Protein AF-A0A6B3HEZ2-F1 (afdb_monomer)

Secondary structure (DSSP, 8-state):
---TTTSSTTHHHHHHHHHHHHHHTT-TTSTT-S------STTHHHHHHTT-STTEETTTEETT-HHHHHHHHHHHTS-GGGS------HHHHHHTBTTTB--------

Sequence (109 aa):
TARGPEQQAKGTDTVGAWINFCLATGRAGRPFSGYGCLTGQGNGQGGREHGQKADQLPGYRKLTDPAARRHVAGVWGVDPDSLPGPGRSAYELLDALGQDVRALLVMGS

Nearest PDB structures (foldseek):
  1fdi-assembly1_A  TM=9.236E-01  e=1.435E-03  Escherichia coli
  2iv2-assembly1_X  TM=9.078E-01  e=2.002E-03  Escherichia coli
  2jiq-assembly1_A  TM=9.311E-01  e=5.089E-03  Desulfovibrio desulfuricans
  3ml1-assembly1_A  TM=9.146E-01  e=9.907E-03  Cupriavidus necator H16
  1ogy-assembly4_G  TM=8.617E-01  e=1.929E-02  Cereibacter sphaeroides

Mean predicted aligned error: 4.28 Å

Solvent-accessible surface area (backbone atoms only — not comparable to full-atom values): 6717 Å² total; per-residue (Å²): 128,81,44,65,60,60,70,49,101,56,13,69,61,48,46,48,51,51,49,49,50,24,54,78,67,69,27,58,97,43,89,101,52,50,78,79,86,64,73,85,55,98,53,54,65,58,41,45,43,62,20,72,46,50,49,34,37,57,70,74,28,47,46,84,38,68,69,50,33,44,53,54,20,61,76,70,76,49,64,46,83,74,55,70,70,63,55,64,51,75,66,59,46,59,74,31,52,82,68,87,40,86,78,82,89,84,73,94,127

Structure (mmCIF, N/CA/C/O backbone):
data_AF-A0A6B3HEZ2-F1
#
_entry.id   AF-A0A6B3HEZ2-F1
#
loop_
_atom_site.group_PDB
_atom_site.id
_atom_site.type_symbol
_atom_site.label_atom_id
_atom_site.label_alt_id
_atom_site.label_comp_id
_atom_site.label_asym_id
_atom_site.label_entity_id
_atom_site.label_seq_id
_atom_site.pdbx_PDB_ins_code
_atom_site.Cartn_x
_atom_site.Cartn_y
_atom_site.Cartn_z
_atom_site.occupancy
_atom_site.B_iso_or_equiv
_atom_site.auth_seq_id
_atom_site.auth_comp_id
_atom_site.auth_asym_id
_atom_site.auth_atom_id
_atom_site.pdbx_PDB_model_num
ATOM 1 N N . THR A 1 1 ? 19.036 10.484 -3.197 1.00 56.88 1 THR A N 1
ATOM 2 C CA . THR A 1 1 ? 18.195 9.294 -2.940 1.00 56.88 1 THR A CA 1
ATOM 3 C C . THR A 1 1 ? 17.882 8.637 -4.277 1.00 56.88 1 THR A C 1
ATOM 5 O O . THR A 1 1 ? 17.811 9.349 -5.270 1.00 56.88 1 THR A O 1
ATOM 8 N N . ALA A 1 2 ? 17.715 7.313 -4.358 1.00 67.62 2 ALA A N 1
ATOM 9 C CA . ALA A 1 2 ? 17.402 6.621 -5.622 1.00 67.62 2 ALA A CA 1
ATOM 10 C C . ALA A 1 2 ? 15.887 6.558 -5.929 1.00 67.62 2 ALA A C 1
ATOM 12 O O . ALA A 1 2 ? 15.412 5.622 -6.560 1.00 67.62 2 ALA A O 1
ATOM 13 N N . ARG A 1 3 ? 15.135 7.556 -5.446 1.00 79.69 3 ARG A N 1
ATOM 14 C CA . ARG A 1 3 ? 13.663 7.590 -5.414 1.00 79.69 3 ARG A CA 1
ATOM 15 C C . ARG A 1 3 ? 13.054 8.528 -6.471 1.00 79.69 3 ARG A C 1
ATOM 17 O O . ARG A 1 3 ? 11.906 8.947 -6.353 1.00 79.69 3 ARG A O 1
ATOM 24 N N . GLY A 1 4 ? 13.858 8.948 -7.450 1.00 84.38 4 GLY A N 1
ATOM 25 C CA . GLY A 1 4 ? 13.468 9.939 -8.459 1.00 84.38 4 GLY A CA 1
ATOM 26 C C . GLY A 1 4 ? 12.197 9.569 -9.239 1.00 84.38 4 GLY A C 1
ATOM 27 O O . GLY A 1 4 ? 11.321 10.421 -9.369 1.00 84.38 4 GLY A O 1
ATOM 28 N N . PRO A 1 5 ? 12.044 8.317 -9.718 1.00 87.50 5 PRO A N 1
ATOM 29 C CA . PRO A 1 5 ? 10.847 7.898 -10.445 1.00 87.50 5 PRO A CA 1
ATOM 30 C C . PRO A 1 5 ? 9.541 8.035 -9.654 1.00 87.50 5 PRO A C 1
ATOM 32 O O . PRO A 1 5 ? 8.519 8.363 -10.247 1.00 87.50 5 PRO A O 1
ATOM 35 N N . GLU A 1 6 ? 9.556 7.822 -8.341 1.00 88.38 6 GLU A N 1
ATOM 36 C CA . GLU A 1 6 ? 8.364 7.849 -7.490 1.00 88.38 6 GLU A CA 1
ATOM 37 C C . GLU A 1 6 ? 8.143 9.178 -6.747 1.00 88.38 6 GLU A C 1
ATOM 39 O O . GLU A 1 6 ? 7.007 9.484 -6.394 1.00 88.38 6 GLU A O 1
ATOM 44 N N . GLN A 1 7 ? 9.184 9.987 -6.515 1.00 90.06 7 GLN A N 1
ATOM 45 C CA . GLN A 1 7 ? 9.088 11.283 -5.821 1.00 90.06 7 GLN A CA 1
ATOM 46 C C . GLN A 1 7 ? 8.896 12.446 -6.801 1.00 90.06 7 GLN A C 1
ATOM 48 O O . GLN A 1 7 ? 9.704 13.368 -6.876 1.00 90.06 7 GLN A O 1
ATOM 53 N N . GLN A 1 8 ? 7.805 12.400 -7.559 1.00 90.88 8 GLN A N 1
ATOM 54 C CA . GLN A 1 8 ? 7.429 13.443 -8.512 1.00 90.88 8 GLN A CA 1
ATOM 55 C C . GLN A 1 8 ? 5.911 13.494 -8.692 1.00 90.88 8 GLN A C 1
ATOM 57 O O . GLN A 1 8 ? 5.208 12.539 -8.366 1.00 90.88 8 GLN A O 1
ATOM 62 N N . ALA A 1 9 ? 5.404 14.586 -9.271 1.00 93.81 9 ALA A N 1
ATOM 63 C CA . ALA A 1 9 ? 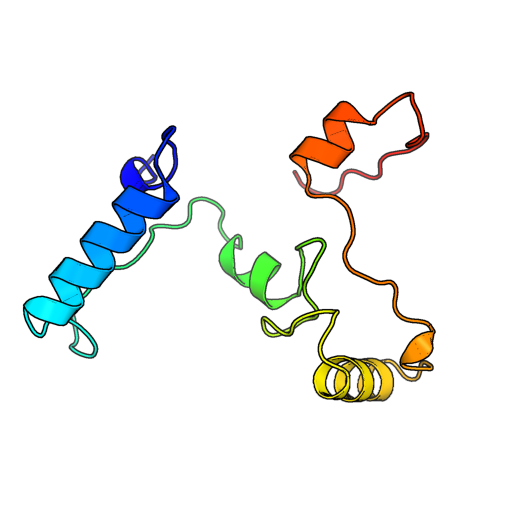3.966 14.816 -9.444 1.00 93.81 9 ALA A CA 1
ATOM 64 C C . ALA A 1 9 ? 3.240 13.711 -10.239 1.00 93.81 9 ALA A C 1
ATOM 66 O O . ALA A 1 9 ? 2.045 13.510 -10.058 1.00 93.81 9 ALA A O 1
ATOM 67 N N . LYS A 1 10 ? 3.963 12.981 -11.100 1.00 95.06 10 LYS A N 1
ATOM 68 C CA . LYS A 1 10 ? 3.449 11.851 -11.895 1.00 95.06 10 LYS A CA 1
ATOM 69 C C . LYS A 1 10 ? 4.107 10.522 -11.516 1.00 95.06 10 LYS A C 1
ATOM 71 O O . LYS A 1 10 ? 4.334 9.674 -12.372 1.00 95.06 10 LYS A O 1
ATOM 76 N N . GLY A 1 11 ? 4.480 10.354 -10.246 1.00 94.12 11 GLY A N 1
ATOM 77 C CA . GLY A 1 11 ? 5.292 9.218 -9.798 1.00 94.12 11 GLY A CA 1
ATOM 78 C C . GLY A 1 11 ? 4.690 7.858 -10.159 1.00 94.12 11 GLY A C 1
ATOM 79 O O . GLY A 1 11 ? 5.390 6.998 -10.688 1.00 94.12 11 GLY A O 1
ATOM 80 N N . THR A 1 12 ? 3.381 7.687 -9.955 1.00 94.69 12 THR A N 1
ATOM 81 C CA . THR A 1 12 ? 2.670 6.447 -10.305 1.00 94.69 12 THR A CA 1
ATOM 82 C C . THR A 1 12 ? 2.755 6.136 -11.799 1.00 94.69 12 THR A C 1
ATOM 84 O O . THR A 1 12 ? 3.100 5.011 -12.161 1.00 94.69 12 THR A O 1
ATOM 87 N N . ASP A 1 13 ? 2.517 7.125 -12.662 1.00 96.62 13 ASP A N 1
ATOM 88 C CA . ASP A 1 13 ? 2.577 6.945 -14.117 1.00 96.62 13 ASP A CA 1
ATOM 89 C C . ASP A 1 13 ? 3.999 6.620 -14.577 1.00 96.62 13 ASP A C 1
ATOM 91 O O . ASP A 1 13 ? 4.201 5.716 -15.387 1.00 96.62 13 ASP A O 1
ATOM 95 N N . THR A 1 14 ? 5.003 7.310 -14.027 1.00 95.62 14 THR A N 1
ATOM 96 C CA . THR A 1 14 ? 6.407 7.063 -14.372 1.00 95.62 14 THR A CA 1
ATOM 97 C C . THR A 1 14 ? 6.842 5.655 -13.978 1.00 95.62 14 THR A C 1
ATOM 99 O O . THR A 1 14 ? 7.471 4.959 -14.777 1.00 95.62 14 THR A O 1
ATOM 102 N N . VAL A 1 15 ? 6.509 5.204 -12.765 1.00 95.69 15 VAL A N 1
ATOM 103 C CA . VAL A 1 15 ? 6.810 3.834 -12.319 1.00 95.69 15 VAL A CA 1
ATOM 104 C C . VAL A 1 15 ? 6.071 2.813 -13.189 1.00 95.69 15 VAL A C 1
ATOM 106 O O . VAL A 1 15 ? 6.674 1.832 -13.627 1.00 95.69 15 VAL A O 1
ATOM 109 N N . GLY A 1 16 ? 4.800 3.070 -13.512 1.00 96.25 16 GLY A N 1
ATOM 110 C CA . GLY A 1 16 ? 4.018 2.238 -14.427 1.00 96.25 16 GLY A CA 1
ATOM 111 C C . GLY A 1 16 ? 4.649 2.130 -15.818 1.00 96.25 16 GLY A C 1
ATOM 112 O O . GLY A 1 16 ? 4.755 1.032 -16.360 1.00 96.25 16 GLY A O 1
ATOM 113 N N . ALA A 1 17 ? 5.148 3.236 -16.373 1.00 96.38 17 ALA A N 1
ATOM 114 C CA . ALA A 1 17 ? 5.830 3.251 -17.665 1.00 96.38 17 ALA A CA 1
ATOM 115 C C . ALA A 1 17 ? 7.102 2.385 -17.666 1.00 96.38 17 ALA A C 1
ATOM 117 O O . ALA A 1 17 ? 7.326 1.630 -18.614 1.00 96.38 17 ALA A O 1
ATOM 118 N N . TRP A 1 18 ? 7.899 2.425 -16.593 1.00 95.44 18 TRP A N 1
ATOM 119 C CA . TRP A 1 18 ? 9.072 1.555 -16.445 1.00 95.44 18 TRP A CA 1
ATOM 120 C C . TRP A 1 18 ? 8.703 0.075 -16.364 1.00 95.44 18 TRP A C 1
ATOM 122 O O . TRP A 1 18 ? 9.318 -0.749 -17.043 1.00 95.44 18 TRP A O 1
ATOM 132 N N . ILE A 1 19 ? 7.677 -0.266 -15.580 1.00 96.19 19 ILE A N 1
ATOM 133 C CA . ILE A 1 19 ? 7.173 -1.642 -15.485 1.00 96.19 19 ILE A CA 1
ATOM 134 C C . ILE A 1 19 ? 6.694 -2.122 -16.861 1.00 96.19 19 ILE A C 1
ATOM 136 O O . ILE A 1 19 ? 7.101 -3.195 -17.310 1.00 96.19 19 ILE A O 1
ATOM 140 N N . ASN A 1 20 ? 5.906 -1.308 -17.568 1.00 97.56 20 ASN A N 1
ATOM 141 C CA . ASN A 1 20 ? 5.415 -1.621 -18.911 1.00 97.56 20 ASN A CA 1
ATOM 142 C C . ASN A 1 20 ? 6.561 -1.831 -19.903 1.00 97.56 20 ASN A C 1
ATOM 144 O O . ASN A 1 20 ? 6.532 -2.785 -20.674 1.00 97.56 20 ASN A O 1
ATOM 148 N N . PHE A 1 21 ? 7.598 -0.995 -19.855 1.00 97.00 21 PHE A N 1
ATOM 149 C CA . PHE A 1 21 ? 8.789 -1.174 -20.680 1.00 97.00 21 PHE A CA 1
ATOM 150 C C . PHE A 1 21 ? 9.493 -2.506 -20.386 1.00 97.00 21 PHE A C 1
ATOM 152 O O . PHE A 1 21 ? 9.839 -3.242 -21.314 1.00 97.00 21 PHE A O 1
ATOM 159 N N . CYS A 1 22 ? 9.675 -2.862 -19.110 1.00 97.00 22 CYS A N 1
ATOM 160 C CA . CYS A 1 22 ? 10.260 -4.147 -18.726 1.00 97.00 22 CYS A CA 1
ATOM 161 C C . CYS A 1 22 ? 9.421 -5.338 -19.213 1.00 97.00 22 CYS A C 1
ATOM 163 O O . CYS A 1 22 ? 9.989 -6.323 -19.684 1.00 97.00 22 CYS A O 1
ATOM 165 N N . LEU A 1 23 ? 8.091 -5.249 -19.140 1.00 97.31 23 LEU A N 1
ATOM 166 C CA . LEU A 1 23 ? 7.188 -6.284 -19.647 1.00 97.31 23 LEU A CA 1
ATOM 167 C C . LEU A 1 23 ? 7.259 -6.395 -21.176 1.00 97.31 23 LEU A C 1
ATOM 169 O O . LEU A 1 23 ? 7.513 -7.479 -21.695 1.00 97.31 23 LEU A O 1
ATOM 173 N N . ALA A 1 24 ? 7.129 -5.273 -21.888 1.00 98.12 24 ALA A N 1
ATOM 174 C CA . ALA A 1 24 ? 7.147 -5.218 -23.352 1.00 98.12 24 ALA A CA 1
ATOM 175 C C . ALA A 1 24 ? 8.463 -5.727 -23.957 1.00 98.12 24 ALA A C 1
ATOM 177 O O . ALA A 1 24 ? 8.488 -6.233 -25.074 1.00 98.12 24 ALA A O 1
ATOM 178 N N . THR A 1 25 ? 9.563 -5.612 -23.213 1.00 97.62 25 THR A N 1
ATOM 179 C CA . THR A 1 25 ? 10.895 -6.047 -23.653 1.00 97.62 25 THR A CA 1
ATOM 180 C C . THR A 1 25 ? 11.318 -7.408 -23.091 1.00 97.62 25 THR A C 1
ATOM 182 O O . THR A 1 25 ? 12.473 -7.798 -23.253 1.00 97.62 25 THR A O 1
ATOM 185 N N . GLY A 1 26 ? 10.416 -8.143 -22.426 1.00 96.62 26 GLY A N 1
ATOM 186 C CA . GLY A 1 26 ? 10.700 -9.487 -21.905 1.00 96.62 26 GLY A CA 1
ATOM 187 C C . GLY A 1 26 ? 11.762 -9.515 -20.797 1.00 96.62 26 GLY A C 1
ATOM 188 O O . GLY A 1 26 ? 12.519 -10.482 -20.672 1.00 96.62 26 GLY A O 1
ATOM 189 N N . ARG A 1 27 ? 11.857 -8.432 -20.016 1.00 96.44 27 ARG A N 1
ATOM 190 C CA . ARG A 1 27 ? 12.816 -8.273 -18.909 1.00 96.44 27 ARG A CA 1
ATOM 191 C C . ARG A 1 27 ? 12.281 -8.763 -17.561 1.00 96.44 27 ARG A C 1
ATOM 193 O O . ARG A 1 27 ? 13.050 -8.888 -16.616 1.00 96.44 27 ARG A O 1
ATOM 200 N N . ALA A 1 28 ? 10.986 -9.042 -17.445 1.00 96.25 28 ALA A N 1
ATOM 201 C CA . ALA A 1 28 ? 10.405 -9.574 -16.213 1.00 96.25 28 ALA A CA 1
ATOM 202 C C . ALA A 1 28 ? 10.784 -11.052 -15.982 1.00 96.25 28 ALA A C 1
ATOM 204 O O . ALA A 1 28 ? 10.880 -11.829 -16.929 1.00 96.25 28 ALA A O 1
ATOM 205 N N . GLY A 1 29 ? 10.975 -11.441 -14.715 1.00 93.94 29 GLY A N 1
ATOM 206 C CA . GLY A 1 29 ? 11.176 -12.842 -14.313 1.00 93.94 29 GLY A CA 1
ATOM 207 C C . GLY A 1 29 ? 12.561 -13.430 -14.606 1.00 93.94 29 GLY A C 1
ATOM 208 O O . GLY A 1 29 ? 12.718 -14.648 -14.586 1.00 93.94 29 GLY A O 1
ATOM 209 N N . ARG A 1 30 ? 13.570 -12.595 -14.890 1.00 94.38 30 ARG A N 1
ATOM 210 C CA . ARG A 1 30 ? 14.939 -13.034 -15.211 1.00 94.38 30 ARG A CA 1
ATOM 211 C C . ARG A 1 30 ? 15.932 -12.478 -14.184 1.00 94.38 30 ARG A C 1
ATOM 213 O O . ARG A 1 30 ? 15.809 -11.305 -13.827 1.00 94.38 30 ARG A O 1
ATOM 220 N N . PRO A 1 31 ? 16.927 -13.265 -13.731 1.00 95.19 31 PRO A N 1
ATOM 221 C CA . PRO A 1 31 ? 17.995 -12.755 -12.876 1.00 95.19 31 PRO A CA 1
ATOM 222 C C . PRO A 1 31 ? 18.680 -11.535 -13.497 1.00 95.19 31 PRO A C 1
ATOM 224 O O . PRO A 1 31 ? 18.884 -11.488 -14.711 1.00 95.19 31 PRO A O 1
ATOM 227 N N . PHE A 1 32 ? 19.035 -10.5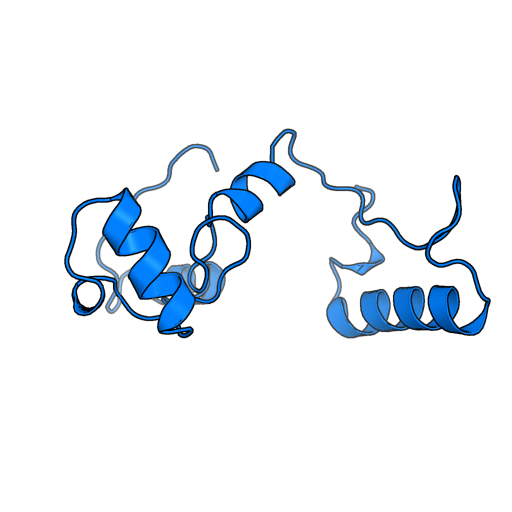60 -12.656 1.00 94.06 32 PHE A N 1
ATOM 228 C CA . PHE A 1 32 ? 19.713 -9.322 -13.070 1.00 94.06 32 PHE A CA 1
ATOM 229 C C . PHE A 1 32 ? 18.922 -8.483 -14.097 1.00 94.06 32 PHE A C 1
ATOM 231 O O . PHE A 1 32 ? 19.504 -7.733 -14.879 1.00 94.06 32 PHE A O 1
ATOM 238 N N . SER A 1 33 ? 17.592 -8.614 -14.115 1.00 96.06 33 SER A N 1
ATOM 239 C CA . SER A 1 33 ? 16.700 -7.911 -15.039 1.00 96.06 33 SER A CA 1
ATOM 240 C C . SER A 1 33 ? 15.432 -7.407 -14.346 1.00 96.06 33 SER A C 1
ATOM 242 O O . SER A 1 33 ? 15.147 -7.754 -13.201 1.00 96.06 33 SER A O 1
ATOM 244 N N . GLY A 1 34 ? 14.657 -6.596 -15.065 1.00 94.31 34 GLY A N 1
ATOM 245 C CA . GLY A 1 34 ? 13.376 -6.062 -14.611 1.00 94.31 34 GLY A CA 1
ATOM 246 C C . GLY A 1 34 ? 13.467 -4.685 -13.956 1.00 94.31 34 GLY A C 1
ATOM 247 O O . GLY A 1 34 ? 14.434 -3.947 -14.136 1.00 94.31 34 GLY A O 1
ATOM 248 N N . TYR A 1 35 ? 12.407 -4.340 -13.229 1.00 92.75 35 TYR A N 1
ATOM 249 C CA . TYR A 1 35 ? 12.290 -3.101 -12.472 1.00 92.75 35 TYR A CA 1
ATOM 250 C C . TYR A 1 35 ? 12.291 -3.419 -10.976 1.00 92.75 35 TYR A C 1
ATOM 252 O O . TYR A 1 35 ? 11.560 -4.302 -10.529 1.00 92.75 35 TYR A O 1
ATOM 260 N N . GLY A 1 36 ? 13.091 -2.683 -10.209 1.00 89.19 36 GLY A N 1
ATOM 261 C CA . GLY A 1 36 ? 13.145 -2.783 -8.756 1.00 89.19 36 GLY A CA 1
ATOM 262 C C . GLY A 1 36 ? 13.202 -1.394 -8.140 1.00 89.19 36 GLY A C 1
ATOM 263 O O . GLY A 1 36 ? 14.055 -0.585 -8.499 1.00 89.19 36 GLY A O 1
ATOM 264 N N . CYS A 1 37 ? 12.288 -1.111 -7.214 1.00 87.31 37 CYS A N 1
ATOM 265 C CA . CYS A 1 37 ? 12.317 0.129 -6.450 1.00 87.31 37 CYS A CA 1
ATOM 266 C C . CYS A 1 37 ? 13.367 0.016 -5.338 1.00 87.31 37 CYS A C 1
ATOM 268 O O . CYS A 1 37 ? 13.307 -0.896 -4.514 1.00 87.31 37 CYS A O 1
ATOM 270 N N . LEU A 1 38 ? 14.312 0.956 -5.296 1.00 85.94 38 LEU A N 1
ATOM 271 C CA . LEU A 1 38 ? 15.277 1.049 -4.205 1.00 85.94 38 LEU A CA 1
ATOM 272 C C . LEU A 1 38 ? 14.609 1.711 -2.995 1.00 85.94 38 LEU A C 1
ATOM 274 O O . LEU A 1 38 ? 14.334 2.915 -2.979 1.00 85.94 38 LEU A O 1
ATOM 278 N N . THR A 1 39 ? 14.323 0.914 -1.969 1.00 82.44 39 THR A N 1
ATOM 279 C CA . THR A 1 39 ? 13.743 1.398 -0.714 1.00 82.44 39 THR A CA 1
ATOM 280 C C . THR A 1 39 ? 14.809 2.069 0.149 1.00 82.44 39 THR A C 1
ATOM 282 O O . THR A 1 39 ? 15.921 1.565 0.260 1.00 82.44 39 THR A O 1
ATOM 285 N N . GLY A 1 40 ? 14.477 3.207 0.766 1.00 83.69 40 GLY A N 1
ATOM 286 C CA . GLY A 1 40 ? 15.440 3.975 1.567 1.00 83.69 40 GLY A CA 1
ATOM 287 C C . GLY A 1 40 ? 15.634 3.450 2.992 1.00 83.69 40 GLY A C 1
ATOM 288 O O . GLY A 1 40 ? 16.762 3.259 3.427 1.00 83.69 40 GLY A O 1
ATOM 289 N N . GLN A 1 41 ? 14.539 3.233 3.723 1.00 86.75 41 GLN A N 1
ATOM 290 C CA . GLN A 1 41 ? 14.591 2.812 5.127 1.00 86.75 41 GLN A CA 1
ATOM 291 C C . GLN A 1 41 ? 14.910 1.322 5.252 1.00 86.75 41 GLN A C 1
ATOM 293 O O . GLN A 1 41 ? 14.356 0.515 4.502 1.00 86.75 41 GLN A O 1
ATOM 298 N N . GLY A 1 42 ? 15.726 0.956 6.248 1.00 88.12 42 GLY A N 1
ATOM 299 C CA . GLY A 1 42 ? 16.211 -0.418 6.444 1.00 88.12 42 GLY A CA 1
ATOM 300 C C . GLY A 1 42 ? 15.106 -1.472 6.584 1.00 88.12 42 GLY A C 1
ATOM 301 O O . GLY A 1 42 ? 15.292 -2.599 6.144 1.00 88.12 42 GLY A O 1
ATOM 302 N N . ASN A 1 43 ? 13.936 -1.096 7.117 1.00 91.88 43 ASN A N 1
ATOM 303 C CA . ASN A 1 43 ? 12.762 -1.973 7.208 1.00 91.88 43 ASN A CA 1
ATOM 304 C C . ASN A 1 43 ? 11.516 -1.393 6.510 1.00 91.88 43 ASN A C 1
ATOM 306 O O . ASN A 1 43 ? 10.381 -1.686 6.884 1.00 91.88 43 ASN A O 1
ATOM 310 N N . GLY A 1 44 ? 11.711 -0.543 5.495 1.00 88.75 44 GLY A N 1
ATOM 311 C CA . GLY A 1 44 ? 10.599 0.086 4.777 1.00 88.75 44 GLY A CA 1
ATOM 312 C C . GLY A 1 44 ? 9.679 -0.931 4.092 1.00 88.75 44 GLY A C 1
ATOM 313 O O . GLY A 1 44 ? 8.463 -0.753 4.093 1.00 88.75 44 GLY A O 1
ATOM 314 N N . GLN A 1 45 ? 10.243 -2.015 3.548 1.00 91.31 45 GLN A N 1
ATOM 315 C CA . GLN A 1 45 ? 9.469 -3.123 2.984 1.00 91.31 45 GLN A CA 1
ATOM 316 C C . GLN A 1 45 ? 8.770 -3.941 4.078 1.00 91.31 45 GLN A C 1
ATOM 318 O O . GLN A 1 45 ? 7.566 -4.174 3.984 1.00 91.31 45 GLN A O 1
ATOM 323 N N . GLY A 1 46 ? 9.488 -4.322 5.140 1.00 93.06 46 GLY A N 1
ATOM 324 C CA . GLY A 1 46 ? 8.913 -5.133 6.213 1.00 93.06 46 GLY A CA 1
ATOM 325 C C . GLY A 1 46 ? 7.757 -4.432 6.925 1.00 93.06 46 GLY A C 1
ATOM 326 O O . GLY A 1 46 ? 6.754 -5.074 7.221 1.00 93.06 46 GLY A O 1
ATOM 327 N N . GLY A 1 47 ? 7.814 -3.109 7.110 1.00 92.19 47 GLY A N 1
ATOM 328 C CA . GLY A 1 47 ? 6.677 -2.341 7.629 1.00 92.19 47 GLY A CA 1
ATOM 329 C C . GLY A 1 47 ? 5.413 -2.502 6.775 1.00 92.19 47 GLY A C 1
ATOM 330 O O . GLY A 1 47 ? 4.326 -2.738 7.305 1.00 92.19 47 GLY A O 1
ATOM 331 N N . ARG A 1 48 ? 5.544 -2.470 5.440 1.00 90.94 48 ARG A N 1
ATOM 332 C CA . ARG A 1 48 ? 4.416 -2.704 4.517 1.00 90.94 48 ARG A CA 1
ATOM 333 C C . ARG A 1 48 ? 3.875 -4.123 4.626 1.00 90.94 48 ARG A C 1
ATOM 335 O O . ARG A 1 48 ? 2.663 -4.303 4.695 1.00 90.94 48 ARG A O 1
ATOM 342 N N . GLU A 1 49 ? 4.759 -5.112 4.698 1.00 94.50 49 GLU A N 1
ATOM 343 C CA . GLU A 1 49 ? 4.380 -6.518 4.872 1.00 94.50 49 GLU A CA 1
ATOM 344 C C . GLU A 1 49 ? 3.639 -6.765 6.187 1.00 94.50 49 GLU A C 1
ATOM 346 O O . GLU A 1 49 ? 2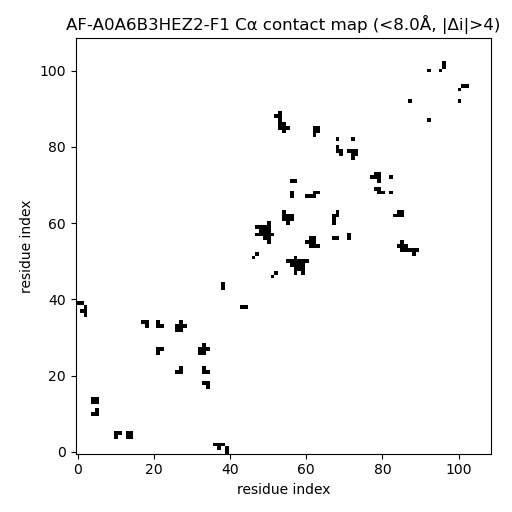.722 -7.580 6.225 1.00 94.50 49 GLU A O 1
ATOM 351 N N . HIS A 1 50 ? 3.950 -6.011 7.241 1.00 94.94 50 HIS A N 1
ATOM 352 C CA . HIS A 1 50 ? 3.246 -6.080 8.523 1.00 94.94 50 HIS A CA 1
ATOM 353 C C . HIS A 1 50 ? 1.931 -5.283 8.551 1.00 94.94 50 HIS A C 1
ATOM 355 O O . HIS A 1 50 ? 1.275 -5.232 9.588 1.00 94.94 50 HIS A O 1
ATOM 361 N N . GLY A 1 51 ? 1.512 -4.680 7.434 1.00 93.31 51 GLY A N 1
ATOM 362 C CA . GLY A 1 51 ? 0.263 -3.921 7.359 1.00 93.31 51 GLY A CA 1
ATOM 363 C C . GLY A 1 51 ? 0.370 -2.491 7.894 1.00 93.31 51 GLY A C 1
ATOM 364 O O . GLY A 1 51 ? -0.644 -1.908 8.261 1.00 93.31 51 GLY A O 1
ATOM 365 N N . GLN A 1 52 ? 1.564 -1.881 7.923 1.00 92.69 52 GLN A N 1
ATOM 366 C CA . GLN A 1 52 ? 1.733 -0.456 8.263 1.00 92.69 52 GLN A CA 1
ATOM 367 C C . GLN A 1 52 ? 1.274 0.450 7.102 1.00 92.69 52 GLN A C 1
ATOM 369 O O . GLN A 1 52 ? 2.045 1.180 6.466 1.00 92.69 52 GLN A O 1
ATOM 374 N N . LYS A 1 53 ? -0.014 0.350 6.771 1.00 92.88 53 LYS A N 1
ATOM 375 C CA . LYS A 1 53 ? -0.737 1.168 5.801 1.00 92.88 53 LYS A CA 1
ATOM 376 C C . LYS A 1 53 ? -2.207 1.192 6.214 1.00 92.88 53 LYS A C 1
ATOM 378 O O . LYS A 1 53 ? -2.742 0.183 6.651 1.00 92.88 53 LYS A O 1
ATOM 383 N N . ALA A 1 54 ? -2.862 2.335 6.047 1.00 95.44 54 ALA A N 1
ATOM 384 C CA . ALA A 1 54 ? -4.214 2.552 6.561 1.00 95.44 54 ALA A CA 1
ATOM 385 C C . ALA A 1 54 ? -5.309 1.670 5.923 1.00 95.44 54 ALA A C 1
ATOM 387 O O . ALA A 1 54 ? -6.431 1.653 6.410 1.00 95.44 54 ALA A O 1
ATOM 388 N N . ASP A 1 55 ? -5.012 0.948 4.843 1.00 95.44 55 ASP A N 1
ATOM 389 C CA . ASP A 1 55 ? -5.965 0.148 4.067 1.00 95.44 55 ASP A CA 1
ATOM 390 C C . ASP A 1 55 ? -5.583 -1.342 3.953 1.00 95.44 55 ASP A C 1
ATOM 392 O O . ASP A 1 55 ? -6.231 -2.092 3.212 1.00 95.44 55 ASP A O 1
ATOM 396 N N . GLN A 1 56 ? -4.543 -1.790 4.667 1.00 96.00 56 GLN A N 1
ATOM 397 C CA . GLN A 1 56 ? -4.013 -3.149 4.551 1.00 96.00 56 GLN A CA 1
ATOM 398 C C . GLN A 1 56 ? -3.921 -3.877 5.891 1.00 96.00 56 GLN A C 1
ATOM 400 O O . GLN A 1 56 ? -3.572 -3.316 6.921 1.00 96.00 56 GLN A O 1
ATOM 405 N N . LEU A 1 57 ? -4.190 -5.175 5.828 1.00 97.00 57 LEU A N 1
ATOM 406 C CA . LEU A 1 57 ? -3.837 -6.166 6.833 1.00 97.00 57 LEU A CA 1
ATOM 407 C C . LEU A 1 57 ? -2.437 -6.738 6.518 1.00 97.00 57 LEU A C 1
ATOM 409 O O . LEU A 1 57 ? -1.975 -6.622 5.373 1.00 97.00 57 LEU A O 1
ATOM 413 N N . PRO A 1 58 ? -1.771 -7.405 7.483 1.00 97.00 58 PRO A N 1
ATOM 414 C CA . PRO A 1 58 ? -0.491 -8.065 7.238 1.00 97.00 58 PRO A CA 1
ATOM 415 C C . PRO A 1 58 ? -0.523 -8.976 6.001 1.00 97.00 58 PRO A C 1
ATOM 417 O O . PRO A 1 58 ? -1.532 -9.628 5.712 1.00 97.00 58 PRO A O 1
ATOM 420 N N . GLY A 1 59 ? 0.589 -9.040 5.270 1.00 95.75 59 GLY A N 1
ATOM 421 C CA . GLY A 1 59 ? 0.749 -9.816 4.039 1.00 95.75 59 GLY A CA 1
ATOM 422 C C . GLY A 1 59 ? 0.104 -9.180 2.805 1.00 95.75 59 GLY A C 1
ATOM 423 O O . GLY A 1 59 ? -0.408 -9.910 1.962 1.00 95.75 59 GLY A O 1
ATOM 424 N N . TYR A 1 60 ? 0.086 -7.844 2.710 1.00 95.38 60 TYR A N 1
ATOM 425 C CA . TYR A 1 60 ? -0.512 -7.083 1.595 1.00 95.38 60 TYR A CA 1
ATOM 426 C C . TYR A 1 60 ? -2.007 -7.354 1.358 1.00 95.38 60 TYR A C 1
ATOM 428 O O . TYR A 1 60 ? -2.544 -7.109 0.273 1.00 95.38 60 TYR A O 1
ATOM 436 N N . ARG A 1 61 ? -2.705 -7.848 2.379 1.00 96.12 61 ARG A N 1
ATOM 437 C CA . ARG A 1 61 ? -4.129 -8.169 2.312 1.00 96.12 61 ARG A CA 1
ATOM 438 C C . ARG A 1 61 ? -4.954 -6.890 2.410 1.00 96.12 61 ARG A C 1
ATOM 440 O O . ARG A 1 61 ? -4.637 -6.014 3.206 1.00 96.12 61 ARG A O 1
ATOM 447 N N . LYS A 1 62 ? -6.028 -6.762 1.632 1.00 96.12 62 LYS A N 1
ATOM 448 C CA . LYS A 1 62 ? -6.902 -5.580 1.707 1.00 96.12 62 LYS A CA 1
ATOM 449 C C . LYS A 1 62 ? -7.805 -5.660 2.937 1.00 96.12 62 LYS A C 1
ATOM 451 O O . LYS A 1 62 ? -8.402 -6.705 3.185 1.00 96.12 62 LYS A O 1
ATOM 456 N N . LEU A 1 63 ? -7.985 -4.541 3.643 1.00 96.19 63 LEU A N 1
ATOM 457 C CA . LEU A 1 63 ? -8.941 -4.448 4.760 1.00 96.19 63 LEU A CA 1
ATOM 458 C C . LEU A 1 63 ? -10.400 -4.665 4.336 1.00 96.19 63 LEU A C 1
ATOM 460 O O . LEU A 1 63 ? -11.238 -4.951 5.187 1.00 96.19 63 LEU A O 1
ATOM 464 N N . THR A 1 64 ? -10.700 -4.532 3.043 1.00 96.81 64 THR A N 1
ATOM 465 C CA . THR A 1 64 ? -12.033 -4.727 2.458 1.00 96.81 64 THR A CA 1
ATOM 466 C C . THR A 1 64 ? -12.297 -6.152 1.976 1.00 96.81 64 THR A C 1
ATOM 468 O O . THR A 1 64 ? -13.421 -6.441 1.584 1.00 96.81 64 THR A O 1
ATOM 471 N N . ASP A 1 65 ? -11.300 -7.042 1.987 1.00 97.75 65 ASP A N 1
ATOM 472 C CA . ASP A 1 65 ? -11.483 -8.439 1.590 1.00 97.75 65 ASP A CA 1
ATOM 473 C C . ASP A 1 65 ? -12.026 -9.260 2.777 1.00 97.75 65 ASP A C 1
ATOM 475 O O . ASP A 1 65 ? -11.306 -9.466 3.762 1.00 97.75 65 ASP A O 1
ATOM 479 N N . PRO A 1 66 ? -13.268 -9.782 2.706 1.00 97.75 66 PRO A N 1
ATOM 480 C CA . PRO A 1 66 ? -13.851 -10.555 3.799 1.00 97.75 66 PRO A CA 1
ATOM 481 C C . PRO A 1 66 ? -13.057 -11.821 4.142 1.00 97.75 66 PRO A C 1
ATOM 483 O O . PRO A 1 66 ? -13.017 -12.224 5.304 1.00 97.75 66 PRO A O 1
ATOM 486 N N . ALA A 1 67 ? -12.420 -12.464 3.158 1.00 98.12 67 ALA A N 1
ATOM 487 C CA . ALA A 1 67 ? -11.623 -13.664 3.397 1.00 98.12 67 ALA A CA 1
ATOM 488 C C . ALA A 1 67 ? -10.337 -13.329 4.161 1.00 98.12 67 ALA A C 1
ATOM 490 O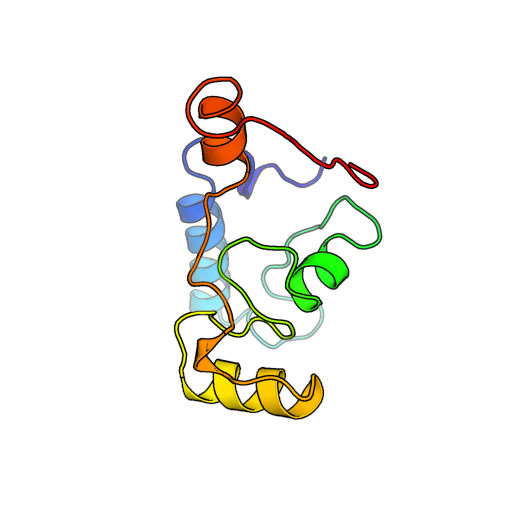 O . ALA A 1 67 ? -10.007 -14.004 5.139 1.00 98.12 67 ALA A O 1
ATOM 491 N N . ALA A 1 68 ? -9.658 -12.248 3.772 1.00 97.88 68 ALA A N 1
ATOM 492 C CA . ALA A 1 68 ? -8.498 -11.741 4.493 1.00 97.88 68 ALA A CA 1
ATOM 493 C C . ALA A 1 68 ? -8.829 -11.350 5.938 1.00 97.88 68 ALA A C 1
ATOM 495 O O . ALA A 1 68 ? -8.090 -11.723 6.852 1.00 97.88 68 ALA A O 1
ATOM 496 N N . ARG A 1 69 ? -9.946 -10.642 6.148 1.00 98.12 69 ARG A N 1
ATOM 497 C CA . ARG A 1 69 ? -10.417 -10.248 7.484 1.00 98.12 69 ARG A CA 1
ATOM 498 C C . ARG A 1 69 ? -10.657 -11.463 8.369 1.00 98.12 69 ARG A C 1
ATOM 500 O O . ARG A 1 69 ? -10.092 -11.523 9.453 1.00 98.12 69 ARG A O 1
ATOM 507 N N . ARG A 1 70 ? -11.412 -12.462 7.886 1.00 98.38 70 ARG A N 1
ATOM 508 C CA . ARG A 1 70 ? -11.656 -13.719 8.620 1.00 98.38 70 ARG A CA 1
ATOM 509 C C . ARG A 1 70 ? -10.364 -14.437 8.986 1.00 98.38 70 ARG A C 1
ATOM 511 O O . ARG A 1 70 ? -10.225 -14.894 10.114 1.00 98.38 70 ARG A O 1
ATOM 518 N N . HIS A 1 71 ? -9.422 -14.523 8.050 1.00 98.00 71 HIS A N 1
ATOM 519 C CA . HIS A 1 71 ? -8.145 -15.181 8.297 1.00 98.00 71 HIS A CA 1
ATOM 520 C C . HIS A 1 71 ? -7.352 -14.489 9.412 1.00 98.00 71 HIS A C 1
ATOM 522 O O . HIS A 1 71 ? -6.951 -15.139 10.372 1.00 98.00 71 HIS A O 1
ATOM 528 N N . VAL A 1 72 ? -7.145 -13.173 9.303 1.00 98.06 72 VAL A N 1
ATOM 529 C CA . VAL A 1 72 ? -6.348 -12.418 10.282 1.00 98.06 72 VAL A CA 1
ATOM 530 C C . VAL A 1 72 ? -7.051 -12.351 11.638 1.00 98.06 72 VAL A C 1
ATOM 532 O O . VAL A 1 72 ? -6.409 -12.566 12.661 1.00 98.06 72 VAL A O 1
ATOM 535 N N . ALA A 1 73 ? -8.368 -12.143 11.652 1.00 98.12 73 ALA A N 1
ATOM 536 C CA . ALA A 1 73 ? -9.164 -12.159 12.875 1.00 98.12 73 ALA A CA 1
ATOM 537 C C . ALA A 1 73 ? -9.081 -13.512 13.600 1.00 98.12 73 ALA A C 1
ATOM 539 O O . ALA A 1 73 ? -8.914 -13.541 14.816 1.00 98.12 73 ALA A O 1
ATOM 540 N N . GLY A 1 74 ? -9.087 -14.625 12.855 1.00 98.31 74 GLY A N 1
ATOM 541 C CA . GLY A 1 74 ? -8.880 -15.964 13.410 1.00 98.31 74 GLY A CA 1
ATOM 542 C C . GLY A 1 74 ? -7.499 -16.154 14.046 1.00 98.31 74 GLY A C 1
ATOM 543 O O . GLY A 1 74 ? -7.400 -16.766 15.104 1.00 98.31 74 GLY A O 1
ATOM 544 N N . VAL A 1 75 ? -6.442 -15.587 13.453 1.00 97.75 75 VAL A N 1
ATOM 545 C CA . VAL A 1 75 ? -5.089 -15.596 14.046 1.00 97.75 75 VAL A CA 1
ATOM 546 C C . VAL A 1 75 ? -5.034 -14.759 15.329 1.00 97.75 75 VAL A C 1
ATOM 548 O O . VAL A 1 75 ? -4.352 -15.137 16.277 1.00 97.75 75 VAL A O 1
ATOM 551 N N . TRP A 1 76 ? -5.741 -13.630 15.371 1.00 97.69 76 TRP A N 1
ATOM 552 C CA . TRP A 1 76 ? -5.759 -12.721 16.523 1.00 97.69 76 TRP A CA 1
ATOM 553 C C . TRP A 1 76 ? -6.786 -13.089 17.602 1.00 97.69 76 TRP A C 1
ATOM 555 O O . TRP A 1 76 ? -6.759 -12.500 18.678 1.00 97.69 76 TRP A O 1
ATOM 565 N N . GLY A 1 77 ? -7.676 -14.048 17.336 1.00 98.44 77 GLY A N 1
ATOM 566 C CA . GLY A 1 77 ? -8.732 -14.449 18.266 1.00 98.44 77 GLY A CA 1
ATOM 567 C C . GLY A 1 77 ? -9.821 -13.388 18.461 1.00 98.44 77 GLY A C 1
ATOM 568 O O . GLY A 1 77 ? -10.372 -13.282 19.553 1.00 98.44 77 GLY A O 1
ATOM 569 N N . VAL A 1 78 ? -10.118 -12.592 17.429 1.00 98.38 78 VAL A N 1
ATOM 570 C CA . VAL A 1 78 ? -11.143 -11.531 17.462 1.00 98.38 78 VAL A CA 1
ATOM 571 C C . VAL A 1 78 ? -12.251 -11.788 16.442 1.00 98.38 78 VAL A C 1
ATOM 573 O O . VAL A 1 78 ? -12.090 -12.582 15.516 1.00 98.38 78 VAL A O 1
ATOM 576 N N . ASP A 1 79 ? -13.377 -11.089 16.588 1.00 98.06 79 ASP A N 1
ATOM 577 C CA . ASP A 1 79 ? -14.445 -11.101 15.588 1.00 98.06 79 ASP A CA 1
ATOM 578 C C . ASP A 1 79 ? -13.976 -10.370 14.307 1.00 98.06 79 ASP A C 1
ATOM 580 O O . ASP A 1 79 ? -13.487 -9.238 14.406 1.00 98.06 79 ASP A O 1
ATOM 584 N N . PRO A 1 80 ? -14.100 -10.954 13.100 1.00 97.38 80 PRO A N 1
ATOM 585 C CA . PRO A 1 80 ? -13.733 -10.281 11.852 1.00 97.38 80 PRO A CA 1
ATOM 586 C C . PRO A 1 80 ? -14.456 -8.950 11.600 1.00 97.38 80 PRO A C 1
ATOM 588 O O . PRO A 1 80 ? -13.890 -8.078 10.930 1.00 97.38 80 PRO A O 1
ATOM 591 N N . ASP A 1 81 ? -15.663 -8.763 12.125 1.00 96.44 81 ASP A N 1
ATOM 592 C CA . ASP A 1 81 ? -16.441 -7.534 11.959 1.00 96.44 81 ASP A CA 1
ATOM 593 C C . ASP A 1 81 ? -16.002 -6.434 12.939 1.00 96.44 81 ASP A C 1
ATOM 595 O O . ASP A 1 81 ? -16.282 -5.259 12.710 1.00 96.44 81 ASP A O 1
ATOM 599 N N . SER A 1 82 ? -15.208 -6.779 13.962 1.00 97.19 82 SER A N 1
ATOM 600 C CA . SER A 1 82 ? -14.574 -5.802 14.861 1.00 97.19 82 SER A CA 1
ATOM 601 C C . SER A 1 82 ? -13.395 -5.056 14.230 1.00 97.19 82 SER A C 1
ATOM 603 O O . SER A 1 82 ? -13.008 -3.988 14.709 1.00 97.19 82 SER A O 1
ATOM 605 N N . LEU A 1 83 ? -12.809 -5.591 13.152 1.00 96.50 83 LEU A N 1
ATOM 606 C CA . LEU A 1 83 ? -11.714 -4.918 12.458 1.00 96.50 83 LEU A CA 1
ATOM 607 C C . LEU A 1 83 ? -12.243 -3.632 11.794 1.00 96.50 83 LEU A C 1
ATOM 609 O O . LEU A 1 83 ? -13.279 -3.668 11.129 1.00 96.50 83 LEU A O 1
ATOM 613 N N . PRO A 1 84 ? -11.549 -2.489 11.886 1.00 94.81 84 PRO A N 1
ATOM 614 C CA . PRO A 1 84 ? -12.008 -1.278 11.218 1.00 94.81 84 PRO A CA 1
ATOM 615 C C . PRO A 1 84 ? -11.973 -1.423 9.687 1.00 94.81 84 PRO A C 1
ATOM 617 O O . PRO A 1 84 ? -11.367 -2.342 9.124 1.00 94.81 84 PRO A O 1
ATOM 620 N N . GLY A 1 85 ? -12.651 -0.507 8.996 1.00 95.56 85 GLY A N 1
ATOM 621 C CA . GLY A 1 85 ? -12.451 -0.294 7.563 1.00 95.56 85 GLY A CA 1
ATOM 622 C C . GLY A 1 85 ? -11.144 0.462 7.275 1.00 95.56 85 GLY A C 1
ATOM 623 O O . GLY A 1 85 ? -10.431 0.838 8.208 1.00 95.56 85 GLY 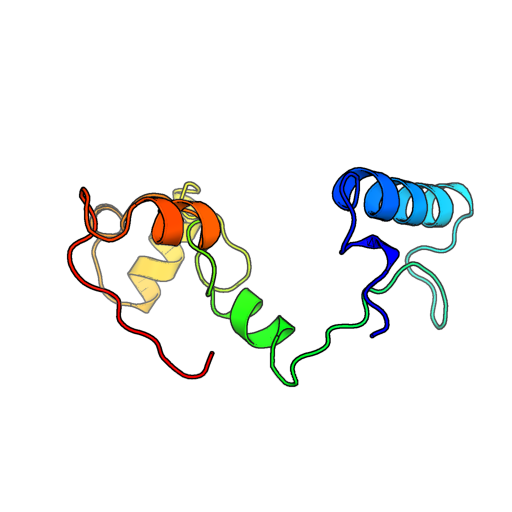A O 1
ATOM 624 N N . PRO A 1 86 ? -10.823 0.708 5.993 1.00 96.94 86 PRO A N 1
ATOM 625 C CA . PRO A 1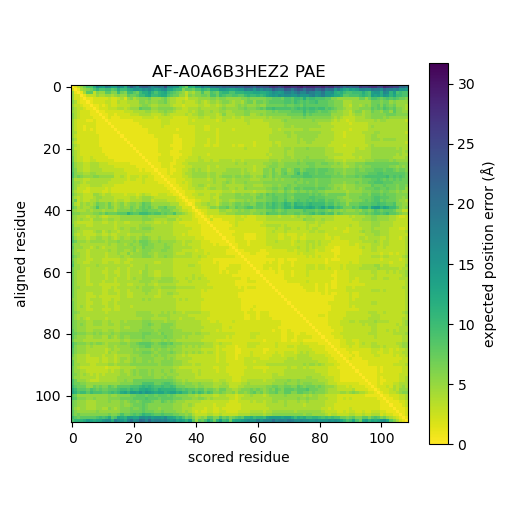 86 ? -9.696 1.554 5.618 1.00 96.94 86 PRO A CA 1
ATOM 626 C C . PRO A 1 86 ? -9.765 2.939 6.276 1.00 96.94 86 PRO A C 1
ATOM 628 O O . PRO A 1 86 ? -10.809 3.590 6.262 1.00 96.94 86 PRO A O 1
ATOM 631 N N . GLY A 1 87 ? -8.644 3.380 6.839 1.00 94.69 87 GLY A N 1
ATOM 632 C CA . GLY A 1 87 ? -8.479 4.711 7.415 1.00 94.69 87 GLY A CA 1
ATOM 633 C C . GLY A 1 87 ? -7.919 5.732 6.423 1.00 94.69 87 GLY A C 1
ATOM 634 O O . GLY A 1 87 ? -7.660 5.433 5.257 1.00 94.69 87 GLY A O 1
ATOM 635 N N . ARG A 1 88 ? -7.684 6.948 6.926 1.00 95.00 88 ARG A N 1
ATOM 636 C CA . ARG A 1 88 ? -7.032 8.037 6.184 1.00 95.00 88 ARG A CA 1
ATOM 637 C C . ARG A 1 88 ? -5.593 7.691 5.828 1.00 95.00 88 ARG A C 1
ATOM 639 O O . ARG A 1 88 ? -4.879 7.070 6.618 1.00 95.00 88 ARG A O 1
ATOM 646 N N . SER A 1 89 ? -5.135 8.156 4.671 1.00 94.06 89 SER A N 1
ATOM 647 C CA . SER A 1 89 ? -3.704 8.195 4.381 1.00 94.06 89 SER A CA 1
ATOM 648 C C . SER A 1 89 ? -2.972 9.099 5.379 1.00 94.06 89 SER A C 1
ATOM 650 O O . SER A 1 89 ? -3.572 9.957 6.022 1.00 94.06 89 SER A O 1
ATOM 652 N N . ALA A 1 90 ? -1.652 8.935 5.501 1.00 91.94 90 ALA A N 1
ATOM 653 C CA . ALA A 1 90 ? -0.856 9.771 6.400 1.00 91.94 90 ALA A CA 1
ATOM 654 C C . ALA A 1 90 ? -0.970 11.270 6.062 1.00 91.94 90 ALA A C 1
ATOM 656 O O . ALA A 1 90 ? -0.982 12.093 6.966 1.00 91.94 9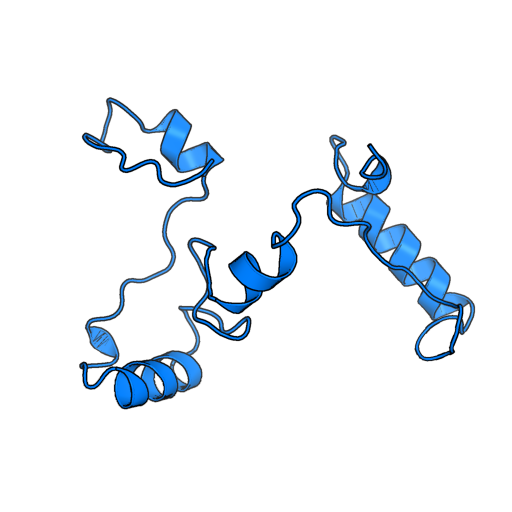0 ALA A O 1
ATOM 657 N N . TYR A 1 91 ? -1.097 11.617 4.779 1.00 91.88 91 TYR A N 1
ATOM 658 C CA . TYR A 1 91 ? -1.275 13.001 4.344 1.00 91.88 91 TYR A CA 1
ATOM 659 C C . TYR A 1 91 ? -2.626 13.570 4.804 1.00 91.88 91 TYR A C 1
ATOM 661 O O . TYR A 1 91 ? -2.660 14.574 5.507 1.00 91.88 91 TYR A O 1
ATOM 669 N N . GLU A 1 92 ? -3.724 12.865 4.520 1.00 95.06 92 GLU A N 1
ATOM 670 C CA . GLU A 1 92 ? -5.070 13.270 4.958 1.00 95.06 92 GLU A CA 1
ATOM 671 C C . GLU A 1 92 ? -5.204 13.293 6.488 1.00 95.06 92 GLU A C 1
ATOM 673 O O . GLU A 1 92 ? -5.972 14.078 7.039 1.00 95.06 92 GLU A O 1
ATOM 678 N N . LEU A 1 93 ? -4.473 12.421 7.193 1.00 94.62 93 LEU A N 1
ATOM 679 C CA . LEU A 1 93 ? -4.418 12.422 8.651 1.00 94.62 93 LEU A CA 1
ATOM 680 C C . LEU A 1 93 ? -3.788 13.717 9.176 1.00 94.62 93 LEU A C 1
ATOM 682 O O . LEU A 1 93 ? -4.318 14.287 10.125 1.00 94.62 93 LEU A O 1
ATOM 686 N N . LEU A 1 94 ? -2.684 14.168 8.568 1.00 93.62 94 LEU A N 1
ATOM 687 C CA . LEU A 1 94 ? -1.996 15.403 8.953 1.00 93.62 94 LEU A CA 1
ATOM 688 C C . LEU A 1 94 ? -2.857 16.640 8.673 1.00 93.62 94 LEU A C 1
ATOM 690 O O . LEU A 1 94 ? -2.966 17.493 9.550 1.00 93.62 94 LEU A O 1
ATOM 694 N N . ASP A 1 95 ? -3.520 16.701 7.515 1.00 94.88 95 ASP A N 1
ATOM 695 C CA . ASP A 1 95 ? -4.439 17.800 7.169 1.00 94.88 95 ASP A CA 1
ATOM 696 C C . ASP A 1 95 ? -5.626 17.903 8.143 1.00 94.88 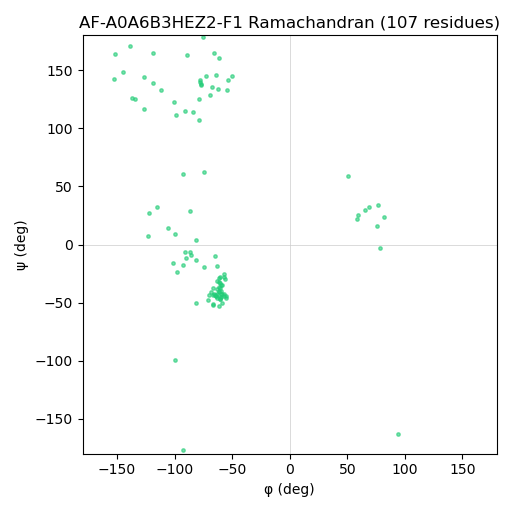95 ASP A C 1
ATOM 698 O O . ASP A 1 95 ? -6.168 18.983 8.381 1.00 94.88 95 ASP A O 1
ATOM 702 N N . ALA A 1 96 ? -6.027 16.778 8.734 1.00 95.50 96 ALA A N 1
ATOM 703 C CA . ALA A 1 96 ? -7.138 16.698 9.671 1.00 95.50 96 ALA A CA 1
ATOM 704 C C . ALA A 1 96 ? -6.770 16.977 11.142 1.00 95.50 96 ALA A C 1
ATOM 706 O O . ALA A 1 96 ? -7.656 17.024 12.007 1.00 95.50 96 ALA A O 1
ATOM 707 N N . LEU A 1 97 ? -5.482 17.135 11.465 1.00 95.00 97 LEU A N 1
ATOM 708 C CA . LEU A 1 97 ? -5.048 17.378 12.840 1.00 95.00 97 LEU A CA 1
ATOM 709 C C . LEU A 1 97 ? -5.609 18.695 13.377 1.00 95.00 97 LEU A C 1
ATOM 711 O O . LEU A 1 97 ? -5.568 19.736 12.728 1.00 95.00 97 LEU A O 1
ATOM 715 N N . GLY A 1 98 ? -6.139 18.646 14.599 1.00 92.44 98 GLY A N 1
ATOM 716 C CA . GLY A 1 98 ? -6.776 19.805 15.224 1.00 92.44 98 GLY A CA 1
ATOM 717 C C . GLY A 1 98 ? -8.199 20.077 14.726 1.00 92.44 98 GLY A C 1
ATOM 718 O O . GLY A 1 98 ? -8.865 20.949 15.284 1.00 92.44 98 GLY A O 1
ATOM 719 N N . GLN A 1 99 ? -8.700 19.298 13.761 1.00 94.25 99 GLN A N 1
ATOM 720 C CA . GLN A 1 99 ? -10.100 19.297 13.339 1.00 94.25 99 GLN A CA 1
ATOM 721 C C . GLN A 1 99 ? -10.837 18.126 13.982 1.00 94.25 99 GLN A C 1
ATOM 723 O O . GLN A 1 99 ? -11.214 18.194 15.142 1.00 94.25 99 GLN A O 1
ATOM 728 N N . ASP A 1 100 ? -11.034 17.023 13.283 1.00 93.50 100 ASP A N 1
ATOM 729 C CA . ASP A 1 100 ? -11.677 15.829 13.824 1.00 93.50 100 ASP A CA 1
ATOM 730 C C . ASP A 1 100 ? -10.668 14.822 14.398 1.00 93.50 100 ASP A C 1
ATOM 732 O O . ASP A 1 100 ? -11.030 13.996 15.236 1.00 93.50 100 ASP A O 1
ATOM 736 N N . VAL A 1 101 ? -9.383 14.942 14.045 1.00 95.38 101 VAL A N 1
ATOM 737 C CA . VAL A 1 101 ? -8.292 14.199 14.690 1.00 95.38 101 VAL A CA 1
ATOM 738 C C . VAL A 1 101 ? -7.731 15.021 15.850 1.00 95.38 101 VAL A C 1
ATOM 740 O O . VAL A 1 101 ? -7.155 16.095 15.664 1.00 95.38 101 VAL A O 1
ATOM 743 N N . ARG A 1 102 ? -7.900 14.510 17.075 1.00 94.94 102 ARG A N 1
ATOM 744 C CA . ARG A 1 102 ? -7.505 15.200 18.320 1.00 94.94 102 ARG A CA 1
ATOM 745 C C . ARG A 1 102 ? -6.194 14.711 18.932 1.00 94.94 102 ARG A C 1
ATOM 747 O O . ARG A 1 102 ? -5.643 15.399 19.783 1.00 94.94 102 ARG A O 1
ATOM 754 N N . ALA A 1 103 ? -5.701 13.549 18.516 1.00 94.69 103 ALA A N 1
ATOM 755 C CA . ALA A 1 103 ? -4.475 12.956 19.037 1.00 94.69 103 ALA A CA 1
ATOM 756 C C . ALA A 1 103 ? -3.715 12.215 17.931 1.00 94.69 103 ALA A C 1
ATOM 758 O O . ALA A 1 103 ? -4.327 11.650 17.025 1.00 94.69 103 ALA A O 1
ATOM 759 N N . LEU A 1 104 ? -2.384 12.198 18.038 1.00 94.25 104 LEU A N 1
ATOM 760 C CA . LEU A 1 104 ? -1.487 11.470 17.146 1.00 94.25 104 LEU A CA 1
ATOM 761 C C . LEU A 1 104 ? -0.437 10.727 17.976 1.00 94.25 104 LEU A C 1
ATOM 763 O O . LEU A 1 104 ? 0.276 11.344 18.765 1.00 94.25 104 LEU A O 1
ATOM 767 N N . LEU A 1 105 ? -0.325 9.415 17.771 1.00 94.62 105 LEU A N 1
ATOM 768 C CA . LEU A 1 105 ? 0.763 8.607 18.317 1.00 94.62 105 LEU A CA 1
ATOM 769 C C . LEU A 1 105 ? 1.827 8.409 17.234 1.00 94.62 105 LEU A C 1
ATOM 771 O O . LEU A 1 105 ? 1.588 7.715 16.248 1.00 94.62 105 LEU A O 1
ATOM 775 N N . VAL A 1 106 ? 3.001 9.011 17.426 1.00 93.19 106 VAL A N 1
ATOM 776 C CA . VAL A 1 106 ? 4.146 8.876 16.516 1.00 93.19 106 VAL A CA 1
ATOM 777 C C . VAL A 1 106 ? 5.133 7.872 17.106 1.00 93.19 106 VAL A C 1
ATOM 779 O O . VAL A 1 106 ? 5.617 8.065 18.219 1.00 93.19 106 VAL A O 1
ATOM 782 N N . MET A 1 107 ? 5.447 6.809 16.364 1.00 91.12 107 MET A N 1
ATOM 783 C CA . MET A 1 107 ? 6.445 5.810 16.759 1.00 91.12 107 MET A CA 1
ATOM 784 C C . MET A 1 107 ? 7.481 5.633 15.652 1.00 91.12 107 MET A C 1
ATOM 786 O O . MET A 1 107 ? 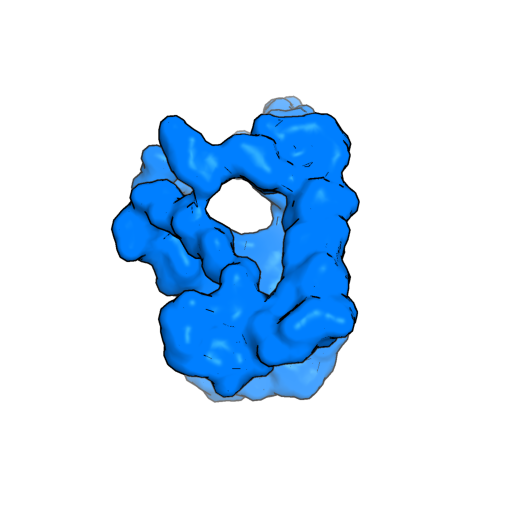7.125 5.180 14.569 1.00 91.12 107 MET A O 1
ATOM 790 N N . GLY A 1 108 ? 8.747 5.963 15.938 1.00 79.44 108 GLY A N 1
ATOM 791 C CA . GLY A 1 108 ? 9.889 5.702 15.048 1.00 79.44 108 GLY A CA 1
ATOM 792 C C . GLY A 1 108 ? 9.691 6.183 13.605 1.00 79.44 108 GLY A C 1
ATOM 793 O O . GLY A 1 108 ? 9.725 5.359 12.692 1.00 79.44 108 GLY A O 1
ATOM 794 N N . SER A 1 109 ? 9.446 7.489 13.426 1.00 71.62 109 SER A N 1
ATOM 795 C CA . SER A 1 109 ? 9.184 8.133 12.126 1.00 71.62 109 SER A CA 1
ATOM 796 C C . SER A 1 109 ? 10.435 8.653 11.426 1.00 71.62 109 SER A C 1
ATOM 798 O O . SER A 1 109 ? 11.413 8.996 12.123 1.00 71.62 109 SER A O 1
#

Radius of gyration: 17.79 Å; Cα contacts (8 Å, |Δi|>4): 97; chains: 1; bounding box: 36×36×43 Å

pLDDT: mean 93.38, std 6.18, range [56.88, 98.44]

Foldseek 3Di:
DQQVCQPDPCNVVSLVVQQVVCVVVVQPPDPPGGDDDDDDDPCPVVCVQCVVFQQDHHRRHGLPDLVVLVVVCVVVVHDSVPRDHRDDGPVVQVVCDPPPDPDDDDDPD